Protein AF-A0A2S5LZW6-F1 (afdb_monomer_lite)

Sequence (183 aa):
MDKRQMNMLNVKQFLLMLTMTQKKMWIAIALVSITILLGSIMLIEGPSKEVKAQHQPTQTVVPESSLNTVYLNDDAYRKLGIETAMIKREQLVANKTYGSEIVAPPGSIVSVSAPISGKLMSVDKTPLKPGAQIQSGQLLYRIQPIISADARANLVNALADAESFVNVAKSQVNAAEIALNRA

Structure (mmCIF, N/CA/C/O backbone):
data_AF-A0A2S5LZW6-F1
#
_entry.id   AF-A0A2S5LZW6-F1
#
loop_
_atom_site.group_PDB
_atom_site.id
_atom_site.type_symbol
_atom_site.label_atom_id
_atom_site.label_alt_id
_atom_site.label_comp_id
_atom_site.label_asym_id
_atom_site.label_entity_id
_atom_site.label_seq_id
_atom_site.pdbx_PDB_ins_code
_atom_site.Cartn_x
_atom_site.Cartn_y
_atom_site.Cartn_z
_atom_site.occupancy
_atom_site.B_iso_or_equiv
_atom_site.auth_seq_id
_atom_site.auth_comp_id
_atom_site.auth_asym_id
_atom_site.auth_atom_id
_atom_site.pdbx_PDB_model_num
ATOM 1 N N . MET A 1 1 ? 133.849 8.690 -102.628 1.00 49.78 1 MET A N 1
ATOM 2 C CA . MET A 1 1 ? 132.809 8.953 -101.615 1.00 49.78 1 MET A CA 1
ATOM 3 C C . MET A 1 1 ? 132.080 10.215 -102.037 1.00 49.78 1 MET A C 1
ATOM 5 O O . MET A 1 1 ? 132.654 11.280 -101.892 1.00 49.78 1 MET A O 1
ATOM 9 N N . ASP A 1 2 ? 130.880 10.118 -102.616 1.00 41.09 2 ASP A N 1
ATOM 10 C CA . ASP A 1 2 ? 129.992 11.284 -102.636 1.00 41.09 2 ASP A CA 1
ATOM 11 C C . ASP A 1 2 ? 128.539 10.858 -102.419 1.00 41.09 2 ASP A C 1
ATOM 13 O O . ASP A 1 2 ? 127.939 10.073 -103.153 1.00 41.09 2 ASP A O 1
ATOM 17 N N . LYS A 1 3 ? 128.014 11.374 -101.318 1.00 53.59 3 LYS A N 1
ATOM 18 C CA . LYS A 1 3 ? 126.812 10.989 -100.580 1.00 53.59 3 LYS A CA 1
ATOM 19 C C . LYS A 1 3 ? 125.545 11.555 -101.244 1.00 53.59 3 LYS A C 1
ATOM 21 O O . LYS A 1 3 ? 124.539 11.764 -100.573 1.00 53.59 3 LYS A O 1
ATOM 26 N N . ARG A 1 4 ? 125.608 11.846 -102.553 1.00 55.59 4 ARG A N 1
ATOM 27 C CA . ARG A 1 4 ? 124.579 12.573 -103.319 1.00 55.59 4 ARG A CA 1
ATOM 28 C C . ARG A 1 4 ? 123.678 11.680 -104.171 1.00 55.59 4 ARG A C 1
ATOM 30 O O . ARG A 1 4 ? 122.531 12.046 -104.392 1.00 55.59 4 ARG A O 1
ATOM 37 N N . GLN A 1 5 ? 124.134 10.495 -104.586 1.00 54.28 5 GLN A N 1
ATOM 38 C CA . GLN A 1 5 ? 123.326 9.587 -105.422 1.00 54.28 5 GLN A CA 1
ATOM 39 C C . GLN A 1 5 ? 122.373 8.678 -104.619 1.00 54.28 5 GLN A C 1
ATOM 41 O O . GLN A 1 5 ? 121.405 8.164 -105.168 1.00 54.28 5 GLN A O 1
ATOM 46 N N . MET A 1 6 ? 122.568 8.534 -103.301 1.00 50.84 6 MET A N 1
ATOM 47 C CA . MET A 1 6 ? 121.712 7.678 -102.458 1.00 50.84 6 MET A CA 1
ATOM 48 C C . MET A 1 6 ? 120.474 8.398 -101.886 1.00 50.84 6 MET A C 1
ATOM 50 O O . MET A 1 6 ? 119.554 7.747 -101.401 1.00 50.84 6 MET A O 1
ATOM 54 N N . ASN A 1 7 ? 120.398 9.732 -102.003 1.00 54.16 7 ASN A N 1
ATOM 55 C CA . ASN A 1 7 ? 119.241 10.517 -101.548 1.00 54.16 7 ASN A CA 1
ATOM 56 C C . ASN A 1 7 ? 118.160 10.721 -102.623 1.00 54.16 7 ASN A C 1
ATOM 58 O O . ASN A 1 7 ? 117.035 11.074 -102.281 1.00 54.16 7 ASN A O 1
ATOM 62 N N . MET A 1 8 ? 118.439 10.472 -103.908 1.00 49.66 8 MET A N 1
ATOM 63 C CA . MET A 1 8 ? 117.446 10.690 -104.975 1.00 49.66 8 MET A CA 1
ATOM 64 C C . MET A 1 8 ? 116.500 9.497 -105.199 1.00 49.66 8 MET A C 1
ATOM 66 O O . MET A 1 8 ? 115.419 9.674 -105.761 1.00 49.66 8 MET A O 1
ATOM 70 N N . LEU A 1 9 ? 116.863 8.300 -104.718 1.00 54.56 9 LEU A N 1
ATOM 71 C CA . LEU A 1 9 ? 116.035 7.093 -104.843 1.00 54.56 9 LEU A CA 1
ATOM 72 C C . LEU A 1 9 ? 114.991 6.972 -103.713 1.00 54.56 9 LEU A C 1
ATOM 74 O O . LEU A 1 9 ? 113.873 6.525 -103.960 1.00 54.56 9 LEU A O 1
ATOM 78 N N . ASN A 1 10 ? 115.300 7.472 -102.509 1.00 57.09 10 ASN A N 1
ATOM 79 C CA . ASN A 1 10 ? 114.378 7.466 -101.362 1.00 57.09 10 ASN A CA 1
ATOM 80 C C . ASN A 1 10 ? 113.289 8.557 -101.437 1.00 57.09 10 ASN A C 1
ATOM 82 O O . ASN A 1 10 ? 112.181 8.363 -100.944 1.00 57.09 10 ASN A O 1
ATOM 86 N N . VAL A 1 11 ? 113.553 9.684 -102.109 1.00 60.38 11 VAL A N 1
ATOM 87 C CA . VAL A 1 11 ? 112.576 10.786 -102.234 1.00 60.38 11 VAL A CA 1
ATOM 88 C C . VAL A 1 11 ? 111.461 10.449 -103.232 1.00 60.38 11 VAL A C 1
ATOM 90 O O . VAL A 1 11 ? 110.301 10.771 -102.983 1.00 60.38 11 VAL A O 1
ATOM 93 N N . LYS A 1 12 ? 111.764 9.733 -104.325 1.00 56.56 12 LYS A N 1
ATOM 94 C CA . LYS A 1 12 ? 110.746 9.305 -105.304 1.00 56.56 12 LYS A CA 1
ATOM 95 C C . LYS A 1 12 ? 109.833 8.189 -104.782 1.00 56.56 12 LYS A C 1
ATOM 97 O O . LYS A 1 12 ? 108.651 8.195 -105.114 1.00 56.56 12 LYS A O 1
ATOM 102 N N . GLN A 1 13 ? 110.336 7.271 -103.951 1.00 58.94 13 GLN A N 1
ATOM 103 C CA . GLN A 1 13 ? 109.499 6.226 -103.344 1.00 58.94 13 GLN A CA 1
ATOM 104 C C . GLN A 1 13 ? 108.594 6.771 -102.225 1.00 58.94 13 GLN A C 1
ATOM 106 O O . GLN A 1 13 ? 107.436 6.363 -102.125 1.00 58.94 13 GLN A O 1
ATOM 111 N N . PHE A 1 14 ? 109.057 7.766 -101.460 1.00 55.72 14 PHE A N 1
ATOM 112 C CA . PHE A 1 14 ? 108.252 8.429 -100.427 1.00 55.72 14 PHE A CA 1
ATOM 113 C C . PHE A 1 14 ? 107.112 9.290 -101.012 1.00 55.72 14 PHE A C 1
ATOM 115 O O . PHE A 1 14 ? 105.999 9.298 -100.486 1.00 55.72 14 PHE A O 1
ATOM 122 N N . LEU A 1 15 ? 107.336 9.944 -102.160 1.00 55.50 15 LEU A N 1
ATOM 123 C CA . LEU A 1 15 ? 106.319 10.770 -102.834 1.00 55.50 15 LEU A CA 1
ATOM 124 C C . LEU A 1 15 ? 105.205 9.939 -103.505 1.00 55.50 15 LEU A C 1
ATOM 126 O O . LEU A 1 15 ? 104.087 10.424 -103.678 1.00 55.50 15 LEU A O 1
ATOM 130 N N . LEU A 1 16 ? 105.477 8.671 -103.834 1.00 56.38 16 LEU A N 1
ATOM 131 C CA . LEU A 1 16 ? 104.509 7.772 -104.473 1.00 56.38 16 LEU A CA 1
ATOM 132 C C . LEU A 1 16 ? 103.568 7.103 -103.448 1.00 56.38 16 LEU A C 1
ATOM 134 O O . LEU A 1 16 ? 102.380 6.941 -103.731 1.00 56.38 16 LEU A O 1
ATOM 138 N N . MET A 1 17 ? 104.033 6.823 -102.222 1.00 51.47 17 MET A N 1
ATOM 139 C CA . MET A 1 17 ? 103.170 6.321 -101.133 1.00 51.47 17 MET A CA 1
ATOM 140 C C . MET A 1 17 ? 102.176 7.368 -100.598 1.00 51.47 17 MET A C 1
ATOM 142 O O . MET A 1 17 ? 101.079 7.010 -100.156 1.00 51.47 17 MET A O 1
ATOM 146 N N . LEU A 1 18 ? 102.505 8.662 -100.666 1.00 56.16 18 LEU A N 1
ATOM 147 C CA . LEU A 1 18 ? 101.661 9.721 -100.097 1.00 56.16 18 LEU A CA 1
ATOM 148 C C . LEU A 1 18 ? 100.348 9.930 -100.883 1.00 56.16 18 LEU A C 1
ATOM 150 O O . LEU A 1 18 ? 99.308 10.221 -100.294 1.00 56.16 18 LEU A O 1
ATOM 154 N N . THR A 1 19 ? 100.351 9.701 -102.201 1.00 52.69 19 THR A N 1
ATOM 155 C CA . THR A 1 19 ? 99.169 9.914 -103.066 1.00 52.69 19 THR A CA 1
ATOM 156 C C . THR A 1 19 ? 98.157 8.761 -103.026 1.00 52.69 19 THR A C 1
ATOM 158 O O . THR A 1 19 ? 96.952 8.983 -103.165 1.00 52.69 19 THR A O 1
ATOM 161 N N . MET A 1 20 ? 98.619 7.530 -102.783 1.00 57.69 20 MET A N 1
ATOM 162 C CA . MET A 1 20 ? 97.766 6.341 -102.631 1.00 57.69 20 MET A CA 1
ATOM 163 C C . MET A 1 20 ? 97.014 6.341 -101.294 1.00 57.69 20 MET A C 1
ATOM 165 O O . MET A 1 20 ? 95.842 5.967 -101.234 1.00 57.69 20 MET A O 1
ATOM 169 N N . THR A 1 21 ? 97.672 6.795 -100.226 1.00 56.78 21 THR A N 1
ATOM 170 C CA . THR A 1 21 ? 97.110 6.806 -98.866 1.00 56.78 21 THR A CA 1
ATOM 171 C C . THR A 1 21 ? 96.058 7.910 -98.699 1.00 56.78 21 THR A C 1
ATOM 173 O O . THR A 1 21 ? 95.031 7.698 -98.060 1.00 56.78 21 THR A O 1
ATOM 176 N N . GLN A 1 22 ? 96.239 9.046 -99.383 1.00 59.59 22 GLN A N 1
ATOM 177 C CA . GLN A 1 22 ? 95.255 10.133 -99.435 1.00 59.59 22 GLN A CA 1
ATOM 178 C C . GLN A 1 22 ? 93.973 9.741 -100.194 1.00 59.59 22 GLN A C 1
ATOM 180 O O . GLN A 1 22 ? 92.875 9.996 -99.706 1.00 59.59 22 GLN A O 1
ATOM 185 N N . LYS A 1 23 ? 94.067 9.040 -101.335 1.00 60.00 23 LYS A N 1
ATOM 186 C CA . LYS A 1 23 ? 92.874 8.607 -102.097 1.00 60.00 23 LYS A CA 1
ATOM 187 C C . LYS A 1 23 ? 92.000 7.602 -101.337 1.00 60.00 23 LYS A C 1
ATOM 189 O O . LYS A 1 23 ? 90.778 7.691 -101.401 1.00 60.00 23 LYS A O 1
ATOM 194 N N . LYS A 1 24 ? 92.608 6.680 -100.583 1.00 61.34 24 LYS A N 1
ATOM 195 C CA . LYS A 1 24 ? 91.870 5.702 -99.760 1.00 61.34 24 LYS A CA 1
ATOM 196 C C . LYS A 1 24 ? 91.135 6.364 -98.587 1.00 61.34 24 LYS A C 1
ATOM 198 O O . LYS A 1 24 ? 90.030 5.948 -98.254 1.00 61.34 24 LYS A O 1
ATOM 203 N N . MET A 1 25 ? 91.711 7.424 -98.016 1.00 61.38 25 MET A N 1
ATOM 204 C CA . MET A 1 25 ? 91.117 8.171 -96.903 1.00 61.38 25 MET A CA 1
ATOM 205 C C . MET A 1 25 ? 89.890 8.997 -97.332 1.00 61.38 25 MET A C 1
ATOM 207 O O . MET A 1 25 ? 88.892 9.018 -96.618 1.00 61.38 25 MET A O 1
ATOM 211 N N . TRP A 1 26 ? 89.905 9.596 -98.529 1.00 63.00 26 TRP A N 1
ATOM 212 C CA . TRP A 1 26 ? 88.753 10.342 -99.066 1.00 63.00 26 TRP A CA 1
ATOM 213 C C . TRP A 1 26 ? 87.560 9.445 -99.443 1.00 63.00 26 TRP A C 1
ATOM 215 O O . TRP A 1 26 ? 86.412 9.832 -99.233 1.00 63.00 26 TRP A O 1
ATOM 225 N N . ILE A 1 27 ? 87.810 8.226 -99.935 1.00 70.94 27 ILE A N 1
ATOM 226 C CA . ILE A 1 27 ? 86.745 7.262 -100.277 1.00 70.94 27 ILE A CA 1
ATOM 227 C C . ILE A 1 27 ? 86.039 6.741 -99.014 1.00 70.94 27 ILE A C 1
ATOM 229 O O . ILE A 1 27 ? 84.817 6.597 -99.008 1.00 70.94 27 ILE A O 1
ATOM 233 N N . ALA A 1 28 ? 86.778 6.510 -97.924 1.00 69.25 28 ALA A N 1
ATOM 234 C CA . ALA A 1 28 ? 86.198 6.059 -96.658 1.00 69.25 28 ALA A CA 1
ATOM 235 C C . ALA A 1 28 ? 85.289 7.124 -96.014 1.00 69.25 28 ALA A C 1
ATOM 237 O O . ALA A 1 28 ? 84.218 6.793 -95.511 1.00 69.25 28 ALA A O 1
ATOM 238 N N . ILE A 1 29 ? 85.668 8.406 -96.086 1.00 72.75 29 ILE A N 1
ATOM 239 C CA . ILE A 1 29 ? 84.868 9.516 -95.541 1.00 72.75 29 ILE A CA 1
ATOM 240 C C . ILE A 1 29 ? 83.558 9.700 -96.328 1.00 72.75 29 ILE A C 1
ATOM 242 O O . ILE A 1 29 ? 82.510 9.925 -95.723 1.00 72.75 29 ILE A O 1
ATOM 246 N N . ALA A 1 30 ? 83.588 9.540 -97.656 1.00 76.06 30 ALA A N 1
ATOM 247 C CA . ALA A 1 30 ? 82.390 9.624 -98.496 1.00 76.06 30 ALA A CA 1
ATOM 248 C C . ALA A 1 30 ? 81.406 8.457 -98.268 1.00 76.06 30 ALA A C 1
ATOM 250 O O . ALA A 1 30 ? 80.193 8.649 -98.308 1.00 76.06 30 ALA A O 1
ATOM 251 N N . LEU A 1 31 ? 81.909 7.248 -97.992 1.00 75.50 31 LEU A N 1
ATOM 252 C CA . LEU A 1 31 ? 81.060 6.095 -97.668 1.00 75.50 31 LEU A CA 1
ATOM 253 C C . LEU A 1 31 ? 80.374 6.253 -96.305 1.00 75.50 31 LEU A C 1
ATOM 255 O O . LEU A 1 31 ? 79.184 5.970 -96.186 1.00 75.50 31 LEU A O 1
ATOM 259 N N . VAL A 1 32 ? 81.087 6.770 -95.300 1.00 79.12 32 VAL A N 1
ATOM 260 C CA . VAL A 1 32 ? 80.513 7.010 -93.966 1.00 79.12 32 VAL A CA 1
ATOM 261 C C . VAL A 1 32 ? 79.434 8.099 -94.015 1.00 79.12 32 VAL A C 1
ATOM 263 O O . VAL A 1 32 ? 78.357 7.905 -93.448 1.00 79.12 32 VAL A O 1
ATOM 266 N N . SER A 1 33 ? 79.644 9.196 -94.753 1.00 71.25 33 SER A N 1
ATOM 267 C CA . SER A 1 33 ? 78.621 10.246 -94.886 1.00 71.25 33 SER A CA 1
ATOM 268 C C . SER A 1 33 ? 77.367 9.771 -95.631 1.00 71.25 33 SER A C 1
ATOM 270 O O . SER A 1 33 ? 76.259 10.110 -95.219 1.00 71.25 33 SER A O 1
ATOM 272 N N . ILE A 1 34 ? 77.509 8.918 -96.653 1.00 78.06 34 ILE A N 1
ATOM 273 C CA . ILE A 1 34 ? 76.369 8.316 -97.367 1.00 78.06 34 ILE A CA 1
ATOM 274 C C . ILE A 1 34 ? 75.572 7.369 -96.460 1.00 78.06 34 ILE A C 1
ATOM 276 O O . ILE A 1 34 ? 74.343 7.397 -96.489 1.00 78.06 34 ILE A O 1
ATOM 280 N N . THR A 1 35 ? 76.233 6.577 -95.607 1.00 71.12 35 THR A N 1
ATOM 281 C CA . THR A 1 35 ? 75.521 5.688 -94.666 1.00 71.12 35 THR A CA 1
ATOM 282 C C . THR A 1 35 ? 74.759 6.449 -93.576 1.00 71.12 35 THR A C 1
ATOM 284 O O . THR A 1 35 ? 73.666 6.036 -93.191 1.00 71.12 35 THR A O 1
ATOM 287 N N . ILE A 1 36 ? 75.275 7.599 -93.133 1.00 76.00 36 ILE A N 1
ATOM 288 C CA . ILE A 1 36 ? 74.605 8.470 -92.152 1.00 76.00 36 ILE A CA 1
ATOM 289 C C . ILE A 1 36 ? 73.413 9.208 -92.792 1.00 76.00 36 ILE A C 1
ATOM 291 O O . ILE A 1 36 ? 72.374 9.391 -92.151 1.00 76.00 36 ILE A O 1
ATOM 295 N N . LEU A 1 37 ? 73.518 9.573 -94.075 1.00 71.06 37 LEU A N 1
ATOM 296 C CA . LEU A 1 37 ? 72.421 10.198 -94.819 1.00 71.06 37 LEU A CA 1
ATOM 297 C C . LEU A 1 37 ? 71.291 9.200 -95.145 1.00 71.06 37 LEU A C 1
ATOM 299 O O . LEU A 1 37 ? 70.118 9.549 -95.055 1.00 71.06 37 LEU A O 1
ATOM 303 N N . LEU A 1 38 ? 71.611 7.939 -95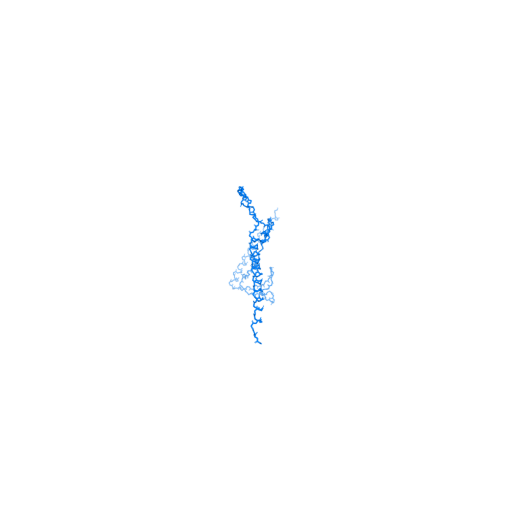.461 1.00 69.56 38 LEU A N 1
ATOM 304 C CA . LEU A 1 38 ? 70.591 6.905 -95.696 1.00 69.56 38 LEU A CA 1
ATOM 305 C C . LEU A 1 38 ? 69.860 6.492 -94.407 1.00 69.56 38 LEU A C 1
ATOM 307 O O . LEU A 1 38 ? 68.657 6.237 -94.438 1.00 69.56 38 LEU A O 1
ATOM 311 N N . GLY A 1 39 ? 70.559 6.469 -93.267 1.00 66.69 39 GLY A N 1
ATOM 312 C CA . GLY A 1 39 ? 69.961 6.140 -91.969 1.00 66.69 39 GLY A CA 1
ATOM 313 C C . GLY A 1 39 ? 68.966 7.186 -91.448 1.00 66.69 39 GLY A C 1
ATOM 314 O O . GLY A 1 39 ? 68.065 6.841 -90.690 1.00 66.69 39 GLY A O 1
ATOM 315 N N . SER A 1 40 ? 69.082 8.447 -91.879 1.00 58.91 40 SER A N 1
ATOM 316 C CA . SER A 1 40 ? 68.178 9.534 -91.467 1.00 58.91 40 SER A CA 1
ATOM 317 C C . SER A 1 40 ? 66.896 9.625 -92.307 1.00 58.91 40 SER A C 1
ATOM 319 O O . SER A 1 40 ? 65.898 10.154 -91.824 1.00 58.91 40 SER A O 1
ATOM 321 N N . ILE A 1 41 ? 66.872 9.045 -93.513 1.00 60.28 41 ILE A N 1
ATOM 322 C CA . ILE A 1 41 ? 65.664 8.983 -94.360 1.00 60.28 41 ILE A CA 1
ATOM 323 C C . ILE A 1 41 ? 64.726 7.838 -93.923 1.00 60.28 41 ILE A C 1
ATOM 325 O O . ILE A 1 41 ? 63.510 7.982 -93.989 1.00 60.28 41 ILE A O 1
ATOM 329 N N . MET A 1 42 ? 65.259 6.741 -93.372 1.00 55.50 42 MET A N 1
ATOM 330 C CA . MET A 1 42 ? 64.473 5.576 -92.918 1.00 55.50 42 MET A CA 1
ATOM 331 C C . MET A 1 42 ? 63.793 5.731 -91.541 1.00 55.50 42 MET A C 1
ATOM 333 O O . MET A 1 42 ? 63.111 4.812 -91.094 1.00 55.50 42 MET A O 1
ATOM 337 N N . LEU A 1 43 ? 63.938 6.878 -90.865 1.00 53.66 43 LEU A N 1
ATOM 338 C CA . LEU A 1 43 ? 63.344 7.132 -89.541 1.00 53.66 43 LEU A CA 1
ATOM 339 C C . LEU A 1 43 ? 62.168 8.135 -89.568 1.00 53.66 43 LEU A C 1
ATOM 341 O O . LEU A 1 43 ? 61.699 8.551 -88.511 1.00 53.66 43 LEU A O 1
ATOM 345 N N . ILE A 1 44 ? 61.686 8.525 -90.759 1.00 52.66 44 ILE A N 1
ATOM 346 C CA . ILE A 1 44 ? 60.622 9.539 -90.944 1.00 52.66 44 ILE A CA 1
ATOM 347 C C . ILE A 1 44 ? 59.345 8.967 -91.612 1.00 52.66 44 ILE A C 1
ATOM 349 O O . ILE A 1 44 ? 58.317 9.637 -91.651 1.00 52.66 44 ILE A O 1
ATOM 353 N N . GLU A 1 45 ? 59.326 7.699 -92.033 1.0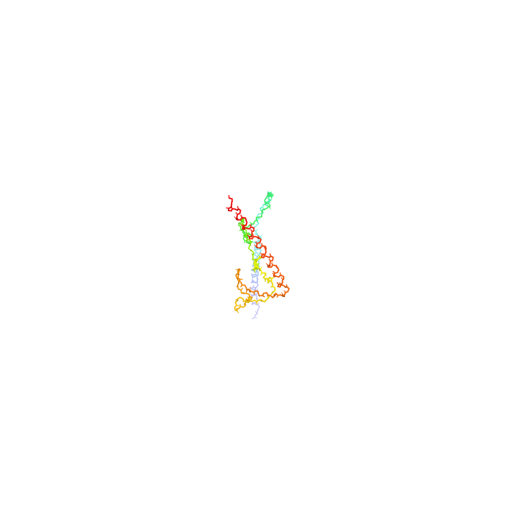0 48.09 45 GLU A N 1
ATOM 354 C CA . GLU A 1 45 ? 58.120 7.035 -92.564 1.00 48.09 45 GLU A CA 1
ATOM 355 C C . GLU A 1 45 ? 57.411 6.194 -91.489 1.00 48.09 45 GLU A C 1
ATOM 357 O O . GLU A 1 45 ? 57.472 4.967 -91.454 1.00 48.09 45 GLU A O 1
ATOM 362 N N . GLY A 1 46 ? 56.714 6.878 -90.578 1.00 52.12 46 GLY A N 1
ATOM 363 C CA . GLY A 1 46 ? 55.659 6.258 -89.772 1.00 52.12 46 GLY A CA 1
ATOM 364 C C . GLY A 1 46 ? 54.383 6.070 -90.612 1.00 52.12 46 GLY A C 1
ATOM 365 O O . GLY A 1 46 ? 54.054 6.950 -91.410 1.00 52.12 46 GLY A O 1
ATOM 366 N N . PRO A 1 47 ? 53.631 4.963 -90.463 1.00 51.47 47 PRO A N 1
ATOM 367 C CA . PRO A 1 47 ? 52.462 4.691 -91.293 1.00 51.47 47 PRO A CA 1
ATOM 368 C C . PRO A 1 47 ? 51.342 5.695 -90.992 1.00 51.47 47 PRO A C 1
ATOM 370 O O . PRO A 1 47 ? 50.792 5.731 -89.888 1.00 51.47 47 PRO A O 1
ATOM 373 N N . SER A 1 48 ? 51.000 6.501 -91.997 1.00 45.38 48 SER A N 1
ATOM 374 C CA . SER A 1 48 ? 49.855 7.411 -91.983 1.00 45.38 48 SER A CA 1
ATOM 375 C C . SER A 1 48 ? 48.562 6.599 -91.866 1.00 45.38 48 SER A C 1
ATOM 377 O O . SER A 1 48 ? 48.158 5.906 -92.799 1.00 45.38 48 SER A O 1
ATOM 379 N N . LYS A 1 49 ? 47.934 6.627 -90.686 1.00 50.88 49 LYS A N 1
ATOM 380 C CA . LYS A 1 49 ? 46.608 6.041 -90.472 1.00 50.88 49 LYS A CA 1
ATOM 381 C C . LYS A 1 49 ? 45.558 6.952 -91.099 1.00 50.88 49 LYS A C 1
ATOM 383 O O . LYS A 1 49 ? 45.442 8.118 -90.731 1.00 50.88 49 LYS A O 1
ATOM 388 N N . GLU A 1 50 ? 44.775 6.383 -92.007 1.00 47.84 50 GLU A N 1
ATOM 389 C CA . GLU A 1 50 ? 43.579 6.986 -92.586 1.00 47.84 50 GLU A CA 1
ATOM 390 C C . GLU A 1 50 ? 42.632 7.503 -91.490 1.00 47.84 50 GLU A C 1
ATOM 392 O O . GLU A 1 50 ? 42.186 6.759 -90.609 1.00 47.84 50 GLU A O 1
ATOM 397 N N . VAL A 1 51 ? 42.301 8.792 -91.553 1.00 49.41 51 VAL A N 1
ATOM 398 C CA . VAL A 1 51 ? 41.247 9.400 -90.739 1.00 49.41 51 VAL A CA 1
ATOM 399 C C . VAL A 1 51 ? 39.906 8.928 -91.300 1.00 49.41 51 VAL A C 1
ATOM 401 O O . VAL A 1 51 ? 39.403 9.470 -92.282 1.00 49.41 51 VAL A O 1
ATOM 404 N N . LYS A 1 52 ? 39.318 7.897 -90.682 1.00 50.88 52 LYS A N 1
ATOM 405 C CA . LYS A 1 52 ? 37.902 7.564 -90.885 1.00 50.88 52 LYS A CA 1
ATOM 406 C C . LYS A 1 52 ? 37.056 8.790 -90.541 1.00 50.88 52 LYS A C 1
ATOM 408 O O . LYS A 1 52 ? 37.216 9.368 -89.467 1.00 50.88 52 LYS A O 1
ATOM 413 N N . ALA A 1 53 ? 36.147 9.148 -91.447 1.00 52.69 53 ALA A N 1
ATOM 414 C CA . ALA A 1 53 ? 35.142 10.182 -91.247 1.00 52.69 53 ALA A CA 1
ATOM 415 C C . ALA A 1 53 ? 34.477 10.042 -89.865 1.00 52.69 53 ALA A C 1
ATOM 417 O O . ALA A 1 53 ? 34.029 8.958 -89.479 1.00 52.69 53 ALA A O 1
ATOM 418 N N . GLN A 1 54 ? 34.443 11.145 -89.116 1.00 46.47 54 GLN A N 1
ATOM 419 C CA . GLN A 1 54 ? 33.721 11.242 -87.854 1.00 46.47 54 GLN A CA 1
ATOM 420 C C . GLN A 1 54 ? 32.242 10.927 -88.103 1.00 46.47 54 GLN A C 1
ATOM 422 O O . GLN A 1 54 ? 31.547 11.677 -88.785 1.00 46.47 54 GLN A O 1
ATOM 427 N N . HIS A 1 55 ? 31.751 9.834 -87.520 1.00 52.56 55 HIS A N 1
ATOM 428 C CA . HIS A 1 55 ? 30.322 9.675 -87.295 1.00 52.56 55 HIS A CA 1
ATOM 429 C C . HIS A 1 55 ? 29.905 10.781 -86.326 1.00 52.56 55 HIS A C 1
ATOM 431 O O . HIS A 1 55 ? 30.319 10.790 -85.166 1.00 52.56 55 HIS A O 1
ATOM 437 N N . GLN A 1 56 ? 29.127 11.740 -86.816 1.00 50.91 56 GLN A N 1
ATOM 438 C CA . GLN A 1 56 ? 28.389 12.662 -85.964 1.00 50.91 56 GLN A CA 1
ATOM 439 C C . GLN A 1 56 ? 27.561 11.804 -84.995 1.00 50.91 56 GLN A C 1
ATOM 441 O O . GLN A 1 56 ? 26.823 10.938 -85.475 1.00 50.91 56 GLN A O 1
ATOM 446 N N . PRO A 1 57 ? 27.686 11.958 -83.662 1.00 53.78 57 PRO A N 1
ATOM 447 C CA . PRO A 1 57 ? 26.811 11.232 -82.763 1.00 53.78 57 PRO A CA 1
ATOM 448 C C . PRO A 1 57 ? 25.393 11.718 -83.049 1.00 53.78 57 PRO A C 1
ATOM 450 O O . PRO A 1 57 ? 25.064 12.882 -82.821 1.00 53.78 57 PRO A O 1
ATOM 453 N N . THR A 1 58 ? 24.567 10.835 -83.606 1.00 55.72 58 THR A N 1
ATOM 454 C CA . THR A 1 58 ? 23.123 11.027 -83.650 1.00 55.72 58 THR A CA 1
ATOM 455 C C . THR A 1 58 ? 22.697 11.362 -82.226 1.00 55.72 58 THR A C 1
ATOM 457 O O . THR A 1 58 ? 22.938 10.569 -81.317 1.00 55.72 58 THR A O 1
ATOM 460 N N . GLN A 1 59 ? 22.145 12.558 -82.003 1.00 60.91 59 GLN A N 1
ATOM 461 C CA . GLN A 1 59 ? 21.554 12.895 -80.714 1.00 60.91 59 GLN A CA 1
ATOM 462 C C . GLN A 1 59 ? 20.350 11.976 -80.530 1.00 60.91 59 GLN A C 1
ATOM 464 O O . GLN A 1 59 ? 19.264 12.235 -81.045 1.00 60.91 59 GLN A O 1
ATOM 469 N N . THR A 1 60 ? 20.569 10.849 -79.859 1.00 66.06 60 THR A N 1
ATOM 470 C CA . THR A 1 60 ? 19.502 9.957 -79.432 1.00 66.06 60 THR A CA 1
ATOM 471 C C . THR A 1 60 ? 18.614 10.774 -78.507 1.00 66.06 60 THR A C 1
ATOM 473 O O . THR A 1 60 ? 19.044 11.147 -77.418 1.00 66.06 60 THR A O 1
ATOM 476 N N . VAL A 1 61 ? 17.407 11.121 -78.956 1.00 67.62 61 VAL A N 1
ATOM 477 C CA . VAL A 1 61 ? 16.409 11.780 -78.108 1.00 67.62 61 VAL A CA 1
ATOM 478 C C . VAL A 1 61 ? 16.070 10.795 -76.995 1.00 67.62 61 VAL A C 1
ATOM 480 O O . VAL A 1 61 ? 15.386 9.798 -77.219 1.00 67.62 61 VAL A O 1
ATOM 483 N N . VAL A 1 62 ? 16.639 11.034 -75.815 1.00 71.06 62 VAL A N 1
ATOM 484 C CA . VAL A 1 62 ? 16.431 10.209 -74.628 1.00 71.06 62 VAL A CA 1
ATOM 485 C C . VAL A 1 62 ? 15.063 10.583 -74.052 1.00 71.06 62 VAL A C 1
ATOM 487 O O . VAL A 1 62 ? 14.856 11.752 -73.727 1.00 71.06 62 VAL A O 1
ATOM 490 N N . PRO A 1 63 ? 14.108 9.642 -73.944 1.00 79.75 63 PRO A N 1
ATOM 491 C CA . PRO A 1 63 ? 12.794 9.927 -73.380 1.00 79.75 63 PRO A CA 1
ATOM 492 C C . PRO A 1 63 ? 12.922 10.474 -71.956 1.00 79.75 63 PRO A C 1
ATOM 494 O O . PRO A 1 63 ? 13.640 9.888 -71.141 1.00 79.75 63 PRO A O 1
ATOM 497 N N . GLU A 1 64 ? 12.199 11.548 -71.630 1.00 74.25 64 GLU A N 1
ATOM 498 C CA . GLU A 1 64 ? 12.265 12.204 -70.310 1.00 74.25 64 GLU A CA 1
ATOM 499 C C . GLU A 1 64 ? 12.021 11.228 -69.143 1.00 74.25 64 GLU A C 1
ATOM 501 O O . GLU A 1 64 ? 12.632 11.349 -68.083 1.00 74.25 64 GLU A O 1
ATOM 506 N N . SER A 1 65 ? 11.211 10.186 -69.359 1.00 79.44 65 SER A N 1
ATOM 507 C CA . SER A 1 65 ? 10.927 9.134 -68.375 1.00 79.44 65 SER A CA 1
ATOM 508 C C . SER A 1 65 ? 12.158 8.343 -67.916 1.00 79.44 65 SER A C 1
ATOM 510 O O . SER A 1 65 ? 12.117 7.707 -66.866 1.00 79.44 65 SER A O 1
ATOM 512 N N . SER A 1 66 ? 13.249 8.360 -68.683 1.00 74.00 66 SER A N 1
ATOM 513 C CA . SER A 1 66 ? 14.483 7.628 -68.364 1.00 74.00 66 SER A CA 1
ATOM 514 C C . SER A 1 66 ? 15.498 8.434 -67.544 1.00 74.00 66 SER A C 1
ATOM 516 O O . SER A 1 66 ? 16.500 7.877 -67.102 1.00 74.00 66 SER A O 1
ATOM 518 N N . LEU A 1 67 ? 15.223 9.715 -67.268 1.00 79.62 67 LEU A N 1
ATOM 519 C CA . LEU A 1 67 ? 16.118 10.590 -66.499 1.00 79.62 67 LEU A CA 1
ATOM 520 C C . LEU A 1 67 ? 16.063 10.357 -64.978 1.00 79.62 67 LEU A C 1
ATOM 522 O O . LEU A 1 67 ? 16.921 10.854 -64.255 1.00 79.62 67 LEU A O 1
ATOM 526 N N . ASN A 1 68 ? 15.094 9.578 -64.482 1.00 85.12 68 ASN A N 1
ATOM 527 C CA . ASN A 1 68 ? 14.996 9.192 -63.066 1.00 85.12 68 ASN A CA 1
ATOM 528 C C . ASN A 1 68 ? 15.762 7.890 -62.742 1.00 85.12 68 ASN A C 1
ATOM 530 O O . ASN A 1 68 ? 15.567 7.278 -61.694 1.00 85.12 68 ASN A O 1
ATOM 534 N N . THR A 1 69 ? 16.590 7.395 -63.662 1.00 83.50 69 THR A N 1
ATOM 535 C CA . THR A 1 69 ? 17.371 6.168 -63.470 1.00 83.50 69 THR A CA 1
ATOM 536 C C . THR A 1 69 ? 18.839 6.452 -63.736 1.00 83.50 69 THR A C 1
ATOM 538 O O . THR A 1 69 ? 19.219 6.873 -64.824 1.00 83.50 69 THR A O 1
ATOM 541 N N . VAL A 1 70 ? 19.672 6.215 -62.725 1.00 85.62 70 VAL A N 1
ATOM 542 C CA . VAL A 1 70 ? 21.126 6.343 -62.834 1.00 85.62 70 VAL A CA 1
ATOM 543 C C . VAL A 1 70 ? 21.708 4.973 -63.153 1.00 85.62 70 VAL A C 1
ATOM 545 O O . VAL A 1 70 ? 21.458 4.006 -62.437 1.00 85.62 70 VAL A O 1
ATOM 548 N N . TYR A 1 71 ? 22.503 4.898 -64.216 1.00 85.88 71 TYR A N 1
ATOM 549 C CA . TYR A 1 71 ? 23.181 3.673 -64.626 1.00 85.88 71 TYR A CA 1
ATOM 550 C C . TYR A 1 71 ? 24.612 3.667 -64.096 1.00 85.88 71 TYR A C 1
ATOM 552 O O . TYR A 1 71 ? 25.397 4.573 -64.377 1.00 85.88 71 TYR A O 1
ATOM 560 N N . LEU A 1 72 ? 24.953 2.629 -63.338 1.00 88.94 72 LEU A N 1
ATOM 561 C CA . LEU A 1 72 ? 26.311 2.358 -62.878 1.00 88.94 72 LEU A CA 1
ATOM 562 C C . LEU A 1 72 ? 26.863 1.171 -63.663 1.00 88.94 72 LEU A C 1
ATOM 564 O O . LEU A 1 72 ? 26.135 0.224 -63.950 1.00 88.94 72 LEU A O 1
ATOM 568 N N . ASN A 1 73 ? 28.149 1.225 -64.009 1.00 91.44 73 ASN A N 1
ATOM 569 C CA . ASN A 1 73 ? 28.836 0.065 -64.569 1.00 91.44 73 ASN A CA 1
ATOM 570 C C . ASN A 1 73 ? 29.238 -0.910 -63.447 1.00 91.44 73 ASN A C 1
ATOM 572 O O . ASN A 1 73 ? 29.394 -0.509 -62.291 1.00 91.44 73 ASN A O 1
ATOM 576 N N . ASP A 1 74 ? 29.428 -2.184 -63.789 1.00 88.81 74 ASP A N 1
ATOM 577 C CA . ASP A 1 74 ? 29.687 -3.244 -62.801 1.00 88.81 74 ASP A CA 1
ATOM 578 C C . ASP A 1 74 ? 30.967 -2.999 -61.984 1.00 88.81 74 ASP A C 1
ATOM 580 O O . ASP A 1 74 ? 31.036 -3.322 -60.797 1.00 88.81 74 ASP A O 1
ATOM 584 N N . ASP A 1 75 ? 31.983 -2.379 -62.594 1.00 91.00 75 ASP A N 1
ATOM 585 C CA . ASP A 1 75 ? 33.229 -2.042 -61.904 1.00 91.00 75 ASP A CA 1
ATOM 586 C C . ASP A 1 75 ? 33.029 -0.922 -60.870 1.00 91.00 75 ASP A C 1
ATOM 588 O O . ASP A 1 75 ? 33.568 -1.006 -59.767 1.00 91.00 75 ASP A O 1
ATOM 592 N N . ALA A 1 76 ? 32.208 0.088 -61.175 1.00 90.19 76 ALA A N 1
ATOM 593 C CA . ALA A 1 76 ? 31.817 1.137 -60.238 1.00 90.19 76 ALA A CA 1
ATOM 594 C C . ALA A 1 76 ? 30.917 0.581 -59.136 1.00 90.19 76 ALA A C 1
ATOM 596 O O . ALA A 1 76 ? 31.166 0.870 -57.970 1.00 90.19 76 ALA A O 1
ATOM 597 N N . TYR A 1 77 ? 29.936 -0.261 -59.474 1.00 91.00 77 TYR A N 1
ATOM 598 C CA . TYR A 1 77 ? 29.063 -0.903 -58.488 1.00 91.00 77 TYR A CA 1
ATOM 599 C C . TYR A 1 77 ? 29.882 -1.694 -57.455 1.00 91.00 77 TYR A C 1
ATOM 601 O O . TYR A 1 77 ? 29.689 -1.544 -56.246 1.00 91.00 77 TYR A O 1
ATOM 609 N N . ARG A 1 78 ? 30.871 -2.467 -57.926 1.00 89.12 78 ARG A N 1
ATOM 610 C CA . ARG A 1 78 ? 31.777 -3.252 -57.075 1.00 89.12 78 ARG A CA 1
ATOM 611 C C . ARG A 1 78 ? 32.744 -2.386 -56.266 1.00 89.12 78 ARG A C 1
ATOM 613 O O . ARG A 1 78 ? 32.937 -2.651 -55.085 1.00 89.12 78 ARG A O 1
ATOM 620 N N . LYS A 1 79 ? 33.357 -1.364 -56.873 1.00 93.38 79 LYS A N 1
ATOM 621 C CA 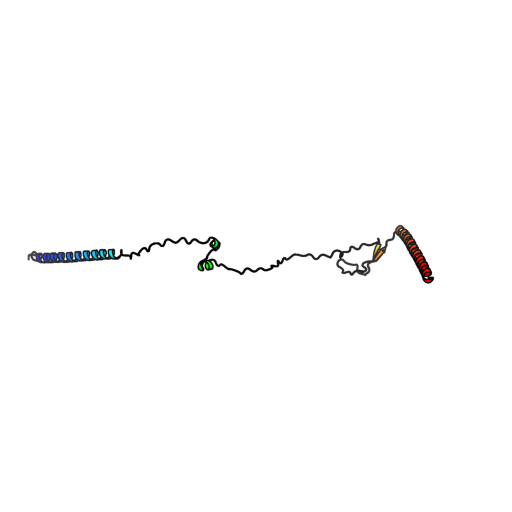. LYS A 1 79 ? 34.284 -0.447 -56.178 1.00 93.38 79 LYS A CA 1
ATOM 622 C C . LYS A 1 79 ? 33.588 0.391 -55.108 1.00 93.38 79 LYS A C 1
ATOM 624 O O . LYS A 1 79 ? 34.208 0.708 -54.100 1.00 93.38 79 LYS A O 1
ATOM 629 N N . LEU A 1 80 ? 32.322 0.740 -55.335 1.00 93.75 80 LEU A N 1
ATOM 630 C CA . LEU A 1 80 ? 31.492 1.479 -54.385 1.00 93.75 80 LEU A CA 1
ATOM 631 C C . LEU A 1 80 ? 30.931 0.590 -53.266 1.00 93.75 80 LEU A C 1
ATOM 633 O O . LEU A 1 80 ? 30.440 1.129 -52.280 1.00 93.75 80 LEU A O 1
ATOM 637 N N . GLY A 1 81 ? 31.006 -0.741 -53.401 1.00 93.12 81 GLY A N 1
ATOM 638 C CA . GLY A 1 81 ? 30.561 -1.679 -52.368 1.00 93.12 81 GLY A CA 1
ATOM 639 C C . GLY A 1 81 ? 29.066 -1.575 -52.065 1.00 93.12 81 GLY A C 1
ATOM 640 O O . GLY A 1 81 ? 28.677 -1.594 -50.902 1.00 93.12 81 GLY A O 1
ATOM 641 N N . ILE A 1 82 ? 28.228 -1.403 -53.092 1.00 91.44 82 ILE A N 1
ATOM 642 C CA . ILE A 1 82 ? 26.787 -1.199 -52.901 1.00 91.44 82 ILE A CA 1
ATOM 643 C C . ILE A 1 82 ? 26.128 -2.506 -52.441 1.00 91.44 82 ILE A C 1
ATOM 645 O O . ILE A 1 82 ? 26.034 -3.475 -53.197 1.00 91.44 82 ILE A O 1
ATOM 649 N N . GLU A 1 83 ? 25.619 -2.500 -51.210 1.00 92.81 83 GLU A N 1
ATOM 650 C CA . GLU A 1 83 ? 24.810 -3.577 -50.643 1.00 92.81 83 GLU A CA 1
ATOM 651 C C . GLU A 1 83 ? 23.321 -3.234 -50.728 1.00 92.81 83 GLU A C 1
ATOM 653 O O . GLU A 1 83 ? 22.886 -2.135 -50.383 1.00 92.81 83 GLU A O 1
ATOM 658 N N . THR A 1 84 ? 22.518 -4.195 -51.180 1.00 92.31 84 THR A N 1
ATOM 659 C CA . THR A 1 84 ? 21.061 -4.058 -51.263 1.00 92.31 84 THR A CA 1
ATOM 660 C C . THR A 1 84 ? 20.393 -5.082 -50.366 1.00 92.31 84 THR A C 1
ATOM 662 O O . THR A 1 84 ? 20.779 -6.250 -50.363 1.00 92.31 84 THR A O 1
ATOM 665 N N . ALA A 1 85 ? 19.336 -4.671 -49.675 1.00 93.44 85 ALA A N 1
ATOM 666 C CA . ALA A 1 85 ? 18.474 -5.566 -48.916 1.00 93.44 85 ALA A CA 1
ATOM 667 C C . ALA A 1 85 ? 17.045 -5.514 -49.466 1.00 93.44 85 ALA A C 1
ATOM 669 O O . ALA A 1 85 ? 16.596 -4.485 -49.974 1.00 93.44 85 ALA A O 1
ATOM 670 N N . MET A 1 86 ? 16.314 -6.624 -49.348 1.00 94.31 86 MET A N 1
ATOM 671 C CA . MET A 1 86 ? 14.891 -6.629 -49.676 1.00 94.31 86 MET A CA 1
ATOM 672 C C . MET A 1 86 ? 14.109 -5.817 -48.645 1.00 94.31 86 MET A C 1
ATOM 674 O O . MET A 1 86 ? 14.248 -6.018 -47.438 1.00 94.31 86 MET A O 1
ATOM 678 N N . ILE A 1 87 ? 13.246 -4.925 -49.127 1.00 93.44 87 ILE A N 1
ATOM 679 C CA . ILE A 1 87 ? 12.343 -4.163 -48.269 1.00 93.44 87 ILE A CA 1
ATOM 680 C C . ILE A 1 87 ? 11.248 -5.106 -47.775 1.00 93.44 87 ILE A C 1
ATOM 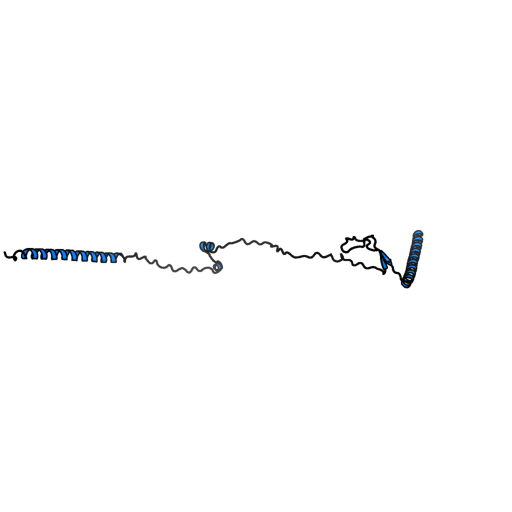682 O O . ILE A 1 87 ? 10.499 -5.679 -48.568 1.00 93.44 87 ILE A O 1
ATOM 686 N N . LYS A 1 88 ? 11.126 -5.234 -46.454 1.00 94.38 88 LYS A N 1
ATOM 687 C CA . LYS A 1 88 ? 10.048 -5.978 -45.804 1.00 94.38 88 LYS A CA 1
ATOM 688 C C . LYS A 1 88 ? 9.336 -5.075 -44.807 1.00 94.38 88 LYS A C 1
ATOM 690 O O . LYS A 1 88 ? 9.967 -4.331 -44.062 1.00 94.38 88 LYS A O 1
ATOM 695 N N . ARG A 1 89 ? 8.005 -5.141 -44.790 1.00 93.75 89 ARG A N 1
ATOM 696 C CA . ARG A 1 89 ? 7.199 -4.506 -43.746 1.00 93.75 89 ARG A CA 1
ATOM 697 C C . ARG A 1 89 ? 7.163 -5.436 -42.540 1.00 93.75 89 ARG A C 1
ATOM 699 O O . ARG A 1 89 ? 6.643 -6.543 -42.641 1.00 93.75 89 ARG A O 1
ATOM 706 N N . GLU A 1 90 ? 7.684 -4.970 -41.415 1.00 92.44 90 GLU A N 1
ATOM 707 C CA . GLU A 1 90 ? 7.650 -5.690 -40.143 1.00 92.44 90 GLU A CA 1
ATOM 708 C C . GLU A 1 90 ? 7.146 -4.776 -39.029 1.00 92.44 90 GLU A C 1
ATOM 710 O O . GLU A 1 90 ? 7.311 -3.556 -39.074 1.00 92.44 90 GLU A O 1
ATOM 715 N N . GLN A 1 91 ? 6.505 -5.375 -38.029 1.00 89.88 91 GLN A N 1
ATOM 716 C CA . GLN A 1 91 ? 6.102 -4.675 -36.821 1.00 89.88 91 GLN A CA 1
ATOM 717 C C . GLN A 1 91 ? 7.248 -4.754 -35.815 1.00 89.88 91 GLN A C 1
ATOM 719 O O . GLN A 1 91 ? 7.582 -5.833 -35.331 1.00 89.88 91 GLN A O 1
ATOM 724 N N . LEU A 1 92 ? 7.851 -3.609 -35.506 1.00 91.12 92 LEU A N 1
ATOM 725 C CA . LEU A 1 92 ? 8.923 -3.529 -34.520 1.00 91.12 92 LEU A CA 1
ATOM 726 C C . LEU A 1 92 ? 8.339 -3.305 -33.125 1.00 91.12 92 LEU A C 1
ATOM 728 O O . LEU A 1 92 ? 7.498 -2.428 -32.925 1.00 91.12 92 LEU A O 1
ATOM 732 N N . VAL A 1 93 ? 8.816 -4.083 -32.155 1.00 89.19 93 VAL A N 1
ATOM 733 C CA . VAL A 1 93 ? 8.522 -3.873 -30.735 1.00 89.19 93 VAL A CA 1
ATOM 734 C C . VAL A 1 93 ? 9.697 -3.130 -30.113 1.00 89.19 93 VAL A C 1
ATOM 736 O O . VAL A 1 93 ? 10.827 -3.616 -30.120 1.00 89.19 93 VAL A O 1
ATOM 739 N N . ALA A 1 94 ? 9.435 -1.939 -29.580 1.00 91.00 94 ALA A N 1
ATOM 740 C CA . ALA A 1 94 ? 10.427 -1.179 -28.835 1.00 91.00 94 ALA A CA 1
ATOM 741 C C . ALA A 1 94 ? 10.401 -1.607 -27.364 1.00 91.00 94 ALA A C 1
ATOM 743 O O . ALA A 1 94 ? 9.403 -1.410 -26.673 1.00 91.00 94 ALA A O 1
ATOM 744 N N . ASN A 1 95 ? 11.514 -2.152 -26.877 1.00 92.19 95 ASN A N 1
ATOM 745 C CA . ASN A 1 95 ? 11.682 -2.467 -25.463 1.00 92.19 95 ASN A CA 1
ATOM 746 C C . ASN A 1 95 ? 12.279 -1.261 -24.731 1.00 92.19 95 ASN A C 1
ATOM 748 O O . ASN A 1 95 ? 13.242 -0.653 -25.201 1.00 92.19 95 ASN A O 1
ATOM 752 N N . LYS A 1 96 ? 11.716 -0.922 -23.569 1.00 93.12 96 LYS A N 1
ATOM 753 C CA . LYS A 1 96 ? 12.256 0.092 -22.657 1.00 93.12 96 LYS A CA 1
ATOM 754 C C . LYS A 1 96 ? 12.300 -0.469 -21.242 1.00 93.12 96 LYS A C 1
ATOM 756 O O . LYS A 1 96 ? 11.321 -1.045 -20.777 1.00 93.12 96 LYS A O 1
ATOM 761 N N . THR A 1 97 ? 13.428 -0.273 -20.569 1.00 94.69 97 THR A N 1
ATOM 762 C CA . THR A 1 97 ? 13.614 -0.657 -19.168 1.00 94.69 97 THR A CA 1
ATOM 763 C C . THR A 1 97 ? 13.312 0.538 -18.280 1.00 94.69 97 THR A C 1
ATOM 765 O O . THR A 1 97 ? 13.852 1.623 -18.495 1.00 94.69 97 THR A O 1
ATOM 768 N N . TYR A 1 98 ? 12.474 0.329 -17.270 1.00 95.31 98 TYR A N 1
ATOM 769 C CA . TYR A 1 98 ? 12.115 1.343 -16.287 1.00 95.31 98 TYR A CA 1
ATOM 770 C C . TYR A 1 98 ? 12.482 0.854 -14.889 1.00 95.31 98 TYR A C 1
ATOM 772 O O . TYR A 1 98 ? 12.314 -0.324 -14.578 1.00 95.31 98 TYR A O 1
ATOM 780 N N . GLY A 1 99 ? 12.973 1.763 -14.049 1.00 95.12 99 GLY A N 1
ATOM 781 C CA . GLY A 1 99 ? 13.031 1.521 -12.611 1.00 95.12 99 GLY A CA 1
ATOM 782 C C . GLY A 1 99 ? 11.622 1.557 -12.026 1.00 95.12 99 GLY A C 1
ATOM 783 O O . GLY A 1 99 ? 10.790 2.353 -12.463 1.00 95.12 99 GLY A O 1
ATOM 784 N N . SER A 1 100 ? 11.355 0.701 -11.047 1.00 94.19 100 SER A N 1
ATOM 785 C CA . SER A 1 100 ? 10.073 0.642 -10.348 1.00 94.19 100 SER A CA 1
ATOM 786 C C . SER A 1 100 ? 10.283 0.674 -8.845 1.00 94.19 100 SER A C 1
ATOM 788 O O . SER A 1 100 ? 11.273 0.143 -8.342 1.00 94.19 100 SER A O 1
ATOM 790 N N . GLU A 1 101 ? 9.312 1.227 -8.133 1.00 95.12 101 GLU A N 1
ATOM 791 C CA . GLU A 1 101 ? 9.245 1.175 -6.678 1.00 95.12 101 GLU A CA 1
ATOM 792 C C . GLU A 1 101 ? 8.133 0.218 -6.243 1.00 95.12 101 GLU A C 1
ATOM 794 O O . GLU A 1 101 ? 7.062 0.169 -6.854 1.00 95.12 101 GLU A O 1
ATOM 799 N N . ILE A 1 102 ? 8.392 -0.547 -5.180 1.00 91.88 102 ILE A N 1
ATOM 800 C CA . ILE A 1 102 ? 7.380 -1.379 -4.532 1.00 91.88 102 ILE A CA 1
ATOM 801 C C . ILE A 1 102 ? 6.789 -0.562 -3.390 1.00 91.88 102 ILE A C 1
ATOM 803 O O . ILE A 1 102 ? 7.436 -0.349 -2.367 1.00 91.88 102 ILE A O 1
ATOM 807 N N . VAL A 1 103 ? 5.547 -0.129 -3.569 1.00 93.31 103 VAL A N 1
ATOM 808 C CA . VAL A 1 103 ? 4.789 0.611 -2.558 1.00 93.31 103 VAL A CA 1
ATOM 809 C C . VAL A 1 103 ? 3.642 -0.241 -2.030 1.00 93.31 103 VAL A C 1
ATOM 811 O O . VAL A 1 103 ? 3.105 -1.097 -2.736 1.00 93.31 103 VAL A O 1
ATOM 814 N N . ALA A 1 104 ? 3.254 -0.013 -0.775 1.00 89.69 104 ALA A N 1
ATOM 815 C CA . ALA A 1 104 ? 2.073 -0.656 -0.215 1.00 89.69 104 ALA A CA 1
ATOM 816 C C . ALA A 1 104 ? 0.818 -0.206 -0.994 1.00 89.69 104 ALA A C 1
ATOM 818 O O . ALA A 1 104 ? 0.670 0.994 -1.247 1.00 89.69 104 ALA A O 1
ATOM 819 N N . PRO A 1 105 ? -0.102 -1.122 -1.356 1.00 90.25 105 PRO A N 1
ATOM 820 C CA . PRO A 1 105 ? -1.333 -0.737 -2.032 1.00 90.25 105 PRO A CA 1
ATOM 821 C C . PRO A 1 105 ? -2.145 0.256 -1.187 1.00 90.25 105 PRO A C 1
ATOM 823 O O . PRO A 1 105 ? -2.163 0.129 0.047 1.00 90.25 105 PRO A O 1
ATOM 826 N N . PRO A 1 106 ? -2.862 1.205 -1.811 1.00 86.19 106 PRO A N 1
ATOM 827 C CA . PRO A 1 106 ? -3.775 2.089 -1.095 1.00 86.19 106 PRO A CA 1
ATOM 828 C C . PRO A 1 106 ? -4.747 1.280 -0.224 1.00 86.19 106 PRO A C 1
ATOM 830 O O . PRO A 1 106 ? -5.333 0.305 -0.686 1.00 86.19 106 PRO A O 1
ATOM 833 N N . GLY A 1 107 ? -4.887 1.653 1.049 1.00 85.62 107 GLY A N 1
ATOM 834 C CA . GLY A 1 107 ? -5.726 0.935 2.022 1.00 85.62 107 GLY A CA 1
ATOM 835 C C . GLY A 1 107 ? -5.036 -0.206 2.782 1.00 85.62 107 GLY A C 1
ATOM 836 O O . GLY A 1 107 ? -5.596 -0.700 3.754 1.00 85.62 107 GLY A O 1
ATOM 837 N N . SER A 1 108 ? -3.804 -0.582 2.419 1.00 85.75 108 SER A N 1
ATOM 838 C CA . SER A 1 108 ? -3.014 -1.588 3.164 1.00 85.75 108 SER A CA 1
ATOM 839 C C . SER A 1 108 ? -2.338 -1.017 4.415 1.00 85.75 108 SER A C 1
ATOM 841 O O . SER A 1 108 ? -1.765 -1.758 5.209 1.00 85.75 108 SER A O 1
ATOM 843 N N . ILE A 1 109 ? -2.360 0.308 4.567 1.00 88.31 109 ILE A N 1
ATOM 844 C CA . ILE A 1 109 ? -1.783 1.029 5.699 1.00 88.31 109 ILE A CA 1
ATOM 845 C C . ILE A 1 109 ? -2.932 1.495 6.585 1.00 88.31 109 ILE A C 1
ATOM 847 O O . ILE A 1 109 ? -3.807 2.233 6.134 1.00 88.31 109 ILE A O 1
ATOM 851 N N . VAL A 1 110 ? -2.906 1.086 7.852 1.00 88.31 110 VAL A N 1
ATOM 852 C CA . VAL A 1 110 ? -3.899 1.478 8.854 1.00 88.31 110 VAL A CA 1
ATOM 853 C C . VAL A 1 110 ? -3.180 2.079 10.051 1.00 88.31 110 VAL A C 1
ATOM 855 O O . VAL A 1 110 ? -2.269 1.473 10.612 1.00 88.31 110 VAL A O 1
ATOM 858 N N . SER A 1 111 ? -3.610 3.274 10.449 1.00 89.81 111 SER A N 1
ATOM 859 C CA . SER A 1 111 ? -3.224 3.866 11.726 1.00 89.81 111 SER A CA 1
ATOM 860 C C . SER A 1 111 ? -4.272 3.495 12.766 1.00 89.81 111 SER A C 1
ATOM 862 O O . SER A 1 111 ? -5.451 3.806 12.598 1.00 89.81 111 SER A O 1
ATOM 864 N N . VAL A 1 112 ? -3.852 2.800 13.822 1.00 89.25 112 VAL A N 1
ATOM 865 C CA . VAL A 1 112 ? -4.730 2.401 14.926 1.00 89.25 112 VAL A CA 1
ATOM 866 C C . VAL A 1 112 ? -4.483 3.335 16.103 1.00 89.25 112 VAL A C 1
ATOM 868 O O . VAL A 1 112 ? -3.373 3.396 16.632 1.00 89.25 112 VAL A O 1
ATOM 871 N N . SER A 1 113 ? -5.523 4.046 16.527 1.00 90.75 113 SER A N 1
ATOM 872 C CA . SER A 1 113 ? -5.513 4.894 17.718 1.00 90.75 113 SER A CA 1
ATOM 873 C C . SER A 1 113 ? -6.344 4.277 18.845 1.00 90.75 113 SER A C 1
ATOM 875 O O . SER A 1 113 ? -7.266 3.491 18.619 1.00 90.75 113 SER A O 1
ATOM 877 N N . ALA A 1 114 ? -6.000 4.618 20.088 1.00 89.44 114 ALA A N 1
ATOM 878 C CA . ALA A 1 114 ? -6.781 4.217 21.250 1.00 89.44 114 ALA A CA 1
ATOM 879 C C . ALA A 1 114 ? -8.141 4.947 21.254 1.00 89.44 114 ALA A C 1
ATOM 881 O O . ALA A 1 114 ? -8.151 6.173 21.142 1.00 89.44 114 ALA A O 1
ATOM 882 N N . PRO A 1 115 ? -9.276 4.244 21.438 1.00 86.50 115 PRO A N 1
ATOM 883 C CA . PRO A 1 115 ? -10.594 4.882 21.485 1.00 86.50 115 PRO A CA 1
ATOM 884 C C . PRO A 1 115 ? -10.826 5.691 22.769 1.00 86.50 115 PRO A C 1
ATOM 886 O O . PRO A 1 115 ? -11.665 6.585 22.788 1.00 86.50 115 PRO A O 1
ATOM 889 N N . ILE A 1 116 ? -10.108 5.367 23.848 1.00 84.38 116 ILE A N 1
ATOM 890 C CA . ILE A 1 116 ? -10.231 6.003 25.163 1.00 84.38 116 ILE A CA 1
ATOM 891 C C . ILE A 1 116 ? -8.864 6.129 25.836 1.00 84.38 116 ILE A C 1
ATOM 893 O O . ILE A 1 116 ? -7.968 5.309 25.621 1.00 84.38 116 ILE A O 1
ATOM 897 N N . SER A 1 117 ? -8.732 7.128 26.706 1.00 84.88 117 SER A N 1
ATOM 898 C CA . SER A 1 117 ? -7.547 7.315 27.541 1.00 84.88 117 SER A CA 1
ATOM 899 C C . SER A 1 117 ? -7.441 6.217 28.600 1.00 84.88 117 SER A C 1
ATOM 901 O O . SER A 1 117 ? -8.385 5.935 29.344 1.00 84.88 117 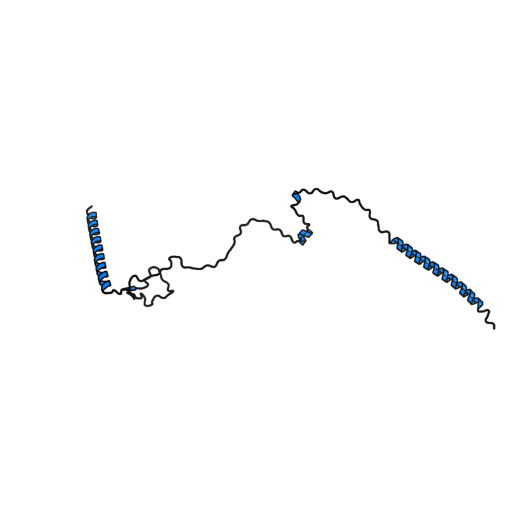SER A O 1
ATOM 903 N N . GLY A 1 118 ? -6.266 5.605 28.705 1.00 87.75 118 GLY A N 1
ATOM 904 C CA . GLY A 1 118 ? -6.043 4.531 29.657 1.00 87.75 118 GLY A CA 1
ATOM 905 C C . GLY A 1 118 ? -4.605 4.041 29.700 1.00 87.75 118 GLY A C 1
ATOM 906 O O . GLY A 1 118 ? -3.755 4.448 28.910 1.00 87.75 118 GLY A O 1
ATOM 907 N N . LYS A 1 119 ? -4.342 3.138 30.639 1.00 89.56 119 LYS A N 1
ATOM 908 C CA . LYS A 1 119 ? -3.077 2.418 30.740 1.00 89.56 119 LYS A CA 1
ATOM 909 C C . LYS A 1 119 ? -3.060 1.284 29.715 1.00 89.56 119 LYS A C 1
ATOM 911 O O . LYS A 1 119 ? -3.966 0.452 29.694 1.00 89.56 119 LYS A O 1
ATOM 916 N N . LEU A 1 120 ? -2.012 1.224 28.897 1.00 89.44 120 LEU A N 1
ATOM 917 C CA . LEU A 1 120 ? -1.788 0.102 27.987 1.00 89.44 120 LEU A CA 1
ATOM 918 C C . LEU A 1 120 ? -1.333 -1.135 28.763 1.00 89.44 120 LEU A C 1
ATOM 920 O O . LEU A 1 120 ? -0.413 -1.082 29.581 1.00 89.44 120 LEU A O 1
ATOM 924 N N . MET A 1 121 ? -1.976 -2.257 28.475 1.00 88.75 121 MET A N 1
ATOM 925 C CA . MET A 1 121 ? -1.624 -3.579 28.965 1.00 88.75 121 MET A CA 1
ATOM 926 C C . MET A 1 121 ? -1.167 -4.425 27.780 1.00 88.75 121 MET A C 1
ATOM 928 O O . MET A 1 121 ? -1.899 -4.590 26.800 1.00 88.75 121 MET A O 1
ATOM 932 N N . SER A 1 122 ? 0.054 -4.949 27.871 1.00 85.56 122 SER A N 1
ATOM 933 C CA . SER A 1 122 ? 0.567 -5.915 26.899 1.00 85.56 122 SER A CA 1
ATOM 934 C C . SER A 1 122 ? -0.243 -7.208 26.986 1.00 85.56 122 SER A C 1
ATOM 936 O O . SER A 1 122 ? -0.596 -7.639 28.085 1.00 85.56 122 SER A O 1
ATOM 938 N N . VAL A 1 123 ? -0.557 -7.804 25.836 1.00 82.81 123 VAL A N 1
ATOM 939 C CA . VAL A 1 123 ? -1.262 -9.095 25.769 1.00 82.81 123 VAL A CA 1
ATOM 940 C C . VAL A 1 123 ? -0.303 -10.230 26.117 1.00 82.81 123 VAL A C 1
ATOM 942 O O . VAL A 1 123 ? -0.641 -11.098 26.916 1.00 82.81 123 VAL A O 1
ATOM 945 N N . ASP A 1 124 ? 0.917 -10.156 25.586 1.00 80.19 124 ASP A N 1
ATOM 946 C CA . ASP A 1 124 ? 1.985 -11.115 25.836 1.00 80.19 124 ASP A CA 1
ATOM 947 C C . ASP A 1 124 ? 3.046 -10.550 26.783 1.00 80.19 124 ASP A C 1
ATOM 949 O O . ASP A 1 124 ? 3.157 -9.337 26.997 1.00 80.19 124 ASP A O 1
ATOM 953 N N . LYS A 1 125 ? 3.892 -11.441 27.318 1.00 75.75 125 LYS A N 1
ATOM 954 C CA . LYS A 1 125 ? 5.073 -11.058 28.117 1.00 75.75 125 LYS A CA 1
ATOM 955 C C . LYS A 1 125 ? 6.043 -10.168 27.337 1.00 75.75 125 LYS A C 1
ATOM 957 O O . LYS A 1 125 ? 6.851 -9.470 27.945 1.00 75.75 125 LYS A O 1
ATOM 962 N N . THR A 1 126 ? 5.988 -10.207 26.008 1.00 77.25 126 THR A N 1
ATOM 963 C CA . THR A 1 126 ? 6.831 -9.399 25.133 1.00 77.25 126 THR A CA 1
ATOM 964 C C . THR A 1 126 ? 5.976 -8.347 24.432 1.00 77.25 126 THR A C 1
ATOM 966 O O . THR A 1 126 ? 5.009 -8.711 23.767 1.00 77.25 126 THR A O 1
ATOM 969 N N . PRO A 1 127 ? 6.308 -7.052 24.557 1.00 81.50 127 PRO A N 1
ATOM 970 C CA . PRO A 1 127 ? 5.587 -6.005 23.847 1.00 81.50 127 PRO A CA 1
ATOM 971 C C . PRO A 1 127 ? 5.805 -6.124 22.333 1.00 81.50 127 PRO A C 1
ATOM 973 O O . PRO A 1 127 ? 6.866 -6.575 21.885 1.00 81.50 127 PRO A O 1
ATOM 976 N N . LEU A 1 128 ? 4.820 -5.671 21.552 1.00 87.44 128 LEU A N 1
ATOM 977 C CA . LEU A 1 128 ? 4.931 -5.578 20.098 1.00 87.44 128 LEU A CA 1
ATOM 978 C C . LEU A 1 128 ? 6.115 -4.672 19.722 1.00 87.44 128 LEU A C 1
ATOM 980 O O . LEU A 1 128 ? 6.312 -3.608 20.311 1.00 87.44 128 LEU A O 1
ATOM 984 N N . LYS A 1 129 ? 6.913 -5.104 18.744 1.00 90.00 129 LYS A N 1
ATOM 985 C CA . LYS A 1 129 ? 8.083 -4.366 18.251 1.00 90.00 129 LYS A CA 1
ATOM 986 C C . LYS A 1 129 ? 7.850 -3.898 16.813 1.00 90.00 129 LYS A C 1
ATOM 988 O O . LYS A 1 129 ? 7.168 -4.600 16.063 1.00 90.00 129 LYS A O 1
ATOM 993 N N . PRO A 1 130 ? 8.440 -2.764 16.393 1.00 90.75 130 PRO A N 1
ATOM 994 C CA . PRO A 1 130 ? 8.447 -2.375 14.987 1.00 90.75 130 PRO A CA 1
ATOM 995 C C . PRO A 1 130 ? 8.997 -3.502 14.101 1.00 90.75 130 PRO A C 1
ATOM 997 O O . PRO A 1 130 ? 9.983 -4.146 14.457 1.00 90.75 130 PRO A O 1
ATOM 1000 N N . GLY A 1 131 ? 8.343 -3.753 12.966 1.00 91.12 131 GLY A N 1
ATOM 1001 C CA . GLY A 1 131 ? 8.697 -4.838 12.041 1.00 91.12 131 GLY A CA 1
ATOM 1002 C C . GLY A 1 131 ? 8.149 -6.221 12.414 1.00 91.12 131 GLY A C 1
ATOM 1003 O O . GLY A 1 131 ? 8.339 -7.164 11.648 1.00 91.12 131 GLY A O 1
ATOM 1004 N N . ALA A 1 132 ? 7.454 -6.368 13.548 1.00 89.69 132 ALA A N 1
ATOM 1005 C CA . ALA A 1 132 ? 6.752 -7.607 13.867 1.00 89.69 132 ALA A CA 1
ATOM 1006 C C . ALA A 1 132 ? 5.633 -7.880 12.849 1.00 89.69 132 ALA A C 1
ATOM 1008 O O . ALA A 1 132 ? 4.879 -6.979 12.480 1.00 89.69 132 ALA A O 1
ATOM 1009 N N . GLN A 1 133 ? 5.512 -9.136 12.417 1.00 91.00 133 GLN A N 1
ATOM 1010 C CA . GLN A 1 133 ? 4.397 -9.568 11.580 1.00 91.00 133 GLN A CA 1
ATOM 1011 C C . GLN A 1 133 ? 3.121 -9.661 12.417 1.00 91.00 133 GLN A C 1
ATOM 1013 O O . GLN A 1 133 ? 3.136 -10.197 13.526 1.00 91.00 133 GLN A O 1
ATOM 1018 N N . ILE A 1 134 ? 2.023 -9.150 11.865 1.00 89.94 134 ILE A N 1
ATOM 1019 C CA . ILE A 1 134 ? 0.696 -9.199 12.476 1.00 89.94 134 ILE A CA 1
ATOM 1020 C C . ILE A 1 134 ? -0.333 -9.734 11.482 1.00 89.94 134 ILE A C 1
ATOM 1022 O O . ILE A 1 134 ? -0.134 -9.664 10.268 1.00 89.94 134 ILE A O 1
ATOM 1026 N N . GLN A 1 135 ? -1.443 -10.248 11.999 1.00 90.81 135 GLN A N 1
ATOM 1027 C CA . GLN A 1 135 ? -2.576 -10.709 11.199 1.00 90.81 135 GLN A CA 1
ATOM 1028 C C . GLN A 1 135 ? -3.813 -9.842 11.445 1.00 90.81 135 GLN A C 1
ATOM 1030 O O . GLN A 1 135 ? -3.956 -9.204 12.490 1.00 90.81 135 GLN A O 1
ATOM 1035 N N . SER A 1 136 ? -4.731 -9.829 10.477 1.00 90.06 136 SER A N 1
ATOM 1036 C CA . SER A 1 136 ? -6.023 -9.162 10.651 1.00 90.06 136 SER A CA 1
ATOM 1037 C C . SER A 1 136 ? -6.784 -9.774 11.829 1.00 90.06 136 SER A C 1
ATOM 1039 O O . SER A 1 136 ? -6.830 -10.993 11.981 1.00 90.06 136 SER A O 1
ATOM 1041 N N . GLY A 1 137 ? -7.357 -8.924 12.682 1.00 90.00 137 GLY A N 1
ATOM 1042 C CA . GLY A 1 137 ? -8.066 -9.349 13.892 1.00 90.00 137 GLY A CA 1
ATOM 1043 C C . GLY A 1 137 ? -7.166 -9.766 15.061 1.00 90.00 137 GLY A C 1
ATOM 1044 O O . GLY A 1 137 ? -7.681 -10.108 16.125 1.00 90.00 137 GLY A O 1
ATOM 1045 N N . GLN A 1 138 ? -5.838 -9.716 14.915 1.00 90.62 138 GLN A N 1
ATOM 1046 C CA . GLN A 1 138 ? -4.925 -10.006 16.017 1.00 90.62 138 GLN A CA 1
ATOM 1047 C C . GLN A 1 138 ? -5.045 -8.949 17.124 1.00 90.62 138 GLN A C 1
ATOM 1049 O O . GLN A 1 138 ? -4.971 -7.744 16.878 1.00 90.62 138 GLN A O 1
ATOM 1054 N N . LEU A 1 139 ? -5.183 -9.405 18.370 1.00 89.81 139 LEU A N 1
ATOM 1055 C CA . LEU A 1 139 ? -5.203 -8.526 19.534 1.00 89.81 139 LEU A CA 1
ATOM 1056 C C . LEU A 1 139 ? -3.793 -7.977 19.803 1.00 89.81 139 LEU A C 1
ATOM 1058 O O . LEU A 1 139 ? -2.891 -8.734 20.148 1.00 89.81 139 LEU A O 1
ATOM 1062 N N . LEU A 1 140 ? -3.617 -6.659 19.671 1.00 90.62 140 LEU A N 1
ATOM 1063 C CA . LEU A 1 140 ? -2.318 -6.000 19.865 1.00 90.62 140 LEU A CA 1
ATOM 1064 C C . LEU A 1 140 ? -2.091 -5.578 21.325 1.00 90.62 140 LEU A C 1
ATOM 1066 O O . LEU A 1 140 ? -1.069 -5.899 21.925 1.00 90.62 140 LEU A O 1
ATOM 1070 N N . TYR A 1 141 ? -3.064 -4.873 21.906 1.00 91.12 141 TYR A N 1
ATOM 1071 C CA . TYR A 1 141 ? -3.012 -4.349 23.271 1.00 91.12 141 TYR A CA 1
ATOM 1072 C C . TYR A 1 141 ? -4.394 -4.383 23.919 1.00 91.12 141 TYR A C 1
ATOM 1074 O O . TYR A 1 141 ? -5.419 -4.338 23.236 1.00 91.12 141 TYR A O 1
ATOM 1082 N N . ARG A 1 142 ? -4.424 -4.409 25.253 1.00 90.50 142 ARG A N 1
ATOM 1083 C CA . ARG A 1 142 ? -5.623 -4.105 26.044 1.00 90.50 142 ARG A CA 1
ATOM 1084 C C . ARG A 1 142 ? -5.463 -2.733 26.682 1.00 90.50 142 ARG A C 1
ATOM 1086 O O . ARG A 1 142 ? -4.363 -2.358 27.078 1.00 90.50 142 ARG A O 1
ATOM 1093 N N . ILE A 1 143 ? -6.553 -1.987 26.795 1.00 90.62 143 ILE A N 1
ATOM 1094 C CA . ILE A 1 143 ? -6.551 -0.669 27.433 1.00 90.62 143 ILE A CA 1
ATOM 1095 C C . ILE A 1 143 ? -7.309 -0.788 28.746 1.00 90.62 143 ILE A C 1
ATOM 1097 O O . ILE A 1 143 ? -8.475 -1.174 28.748 1.00 90.62 143 ILE A O 1
ATOM 1101 N N . GLN A 1 144 ? -6.649 -0.453 29.853 1.00 90.00 144 GLN A N 1
ATOM 1102 C CA . GLN A 1 144 ? -7.310 -0.242 31.133 1.00 90.00 144 GLN A CA 1
ATOM 1103 C C . GLN A 1 144 ? -7.697 1.239 31.237 1.00 90.00 144 GLN A C 1
ATOM 1105 O O . GLN A 1 144 ? -6.805 2.081 31.371 1.00 90.00 144 GLN A O 1
ATOM 1110 N N . PRO A 1 145 ? -8.991 1.586 31.168 1.00 86.44 145 PRO A N 1
ATOM 1111 C CA . PRO A 1 145 ? -9.428 2.977 31.154 1.00 86.44 145 PRO A CA 1
ATOM 1112 C C . PRO A 1 145 ? -9.030 3.709 32.436 1.00 86.44 145 PRO A C 1
ATOM 1114 O O . PRO A 1 145 ? -9.189 3.172 33.535 1.00 86.44 145 PRO A O 1
ATOM 1117 N N . ILE A 1 146 ? -8.576 4.955 32.308 1.00 81.31 146 ILE A N 1
ATOM 1118 C CA . ILE A 1 146 ? -8.464 5.862 33.455 1.00 81.31 146 ILE A CA 1
ATOM 1119 C C . ILE A 1 146 ? -9.729 6.712 33.450 1.00 81.31 146 ILE A C 1
ATOM 1121 O O . ILE A 1 146 ? -9.836 7.697 32.726 1.00 81.31 146 ILE A O 1
ATOM 1125 N N . ILE A 1 147 ? -10.716 6.284 34.230 1.00 79.31 147 ILE A N 1
ATOM 1126 C CA . ILE A 1 147 ? -11.988 6.989 34.360 1.00 79.31 147 ILE A CA 1
ATOM 1127 C C . ILE A 1 147 ? -11.855 7.983 35.522 1.00 79.31 147 ILE A C 1
ATOM 1129 O O . ILE A 1 147 ? -11.727 7.564 36.676 1.00 79.31 147 ILE A O 1
ATOM 1133 N N . SER A 1 148 ? -11.880 9.287 35.229 1.00 78.44 148 SER A N 1
ATOM 1134 C CA . SER A 1 148 ? -12.034 10.326 36.258 1.00 78.44 148 SER A CA 1
ATOM 1135 C C . SER A 1 148 ? -13.402 10.194 36.944 1.00 78.44 148 SER A C 1
ATOM 1137 O O . SER A 1 148 ? -14.322 9.598 36.388 1.00 78.44 148 SER A O 1
ATOM 1139 N N . ALA A 1 149 ? -13.567 10.730 38.158 1.00 78.38 149 ALA A N 1
ATOM 1140 C CA . ALA A 1 149 ? -14.841 10.627 38.884 1.00 78.38 149 ALA A CA 1
ATOM 1141 C C . ALA A 1 149 ? -16.035 11.155 38.060 1.00 78.38 149 ALA A C 1
ATOM 1143 O O . ALA A 1 149 ? -17.090 10.526 38.034 1.00 78.38 149 ALA A O 1
ATOM 1144 N N . ASP A 1 150 ? -15.821 12.244 37.320 1.00 79.31 150 ASP A N 1
ATOM 1145 C CA . ASP A 1 150 ? -16.798 12.838 36.405 1.00 79.31 150 ASP A CA 1
ATOM 1146 C C . ASP A 1 150 ? -17.116 11.925 35.205 1.00 79.31 150 ASP A C 1
ATOM 1148 O O . ASP A 1 150 ? -18.273 11.602 34.936 1.00 79.31 150 ASP A O 1
ATOM 1152 N N . ALA A 1 151 ? -16.087 11.377 34.545 1.00 76.88 151 ALA A N 1
ATOM 1153 C CA . ALA A 1 151 ? -16.278 10.418 33.457 1.00 76.88 151 ALA A CA 1
ATOM 1154 C C . ALA A 1 151 ? -17.010 9.144 33.920 1.00 76.88 151 ALA A C 1
ATOM 1156 O O . ALA A 1 151 ? -17.752 8.543 33.143 1.00 76.88 151 ALA A O 1
ATOM 1157 N N . ARG A 1 152 ? -16.842 8.737 35.187 1.00 80.75 152 ARG A N 1
ATOM 1158 C CA . ARG A 1 152 ? -17.564 7.594 35.764 1.00 80.75 152 ARG A CA 1
ATOM 1159 C C . ARG A 1 152 ? -19.047 7.900 35.911 1.00 80.75 152 ARG A C 1
ATOM 1161 O O . ARG A 1 152 ? -19.855 7.054 35.549 1.00 80.75 152 ARG A O 1
ATOM 1168 N N . ALA A 1 153 ? -19.392 9.082 36.418 1.00 82.25 153 ALA A N 1
ATOM 1169 C CA . ALA A 1 153 ? -20.783 9.501 36.563 1.00 82.25 153 ALA A CA 1
ATOM 1170 C C . ALA A 1 153 ? -21.490 9.552 35.198 1.00 82.25 153 ALA A C 1
ATOM 1172 O O . ALA A 1 153 ? -22.567 8.979 35.039 1.00 82.25 153 ALA A O 1
ATOM 1173 N N . ASN A 1 154 ? -20.834 10.129 34.187 1.00 83.75 154 ASN A N 1
ATOM 1174 C CA . ASN A 1 154 ? -21.373 10.194 32.826 1.00 83.75 154 ASN A CA 1
ATOM 1175 C C . ASN A 1 154 ? -21.549 8.803 32.196 1.00 83.75 154 ASN A C 1
ATOM 1177 O O . ASN A 1 154 ? -22.565 8.543 31.555 1.00 83.75 154 ASN A O 1
ATOM 1181 N N . LEU A 1 155 ? -20.598 7.888 32.414 1.00 84.88 155 LEU A N 1
ATOM 1182 C CA . LEU A 1 155 ? -20.691 6.517 31.907 1.00 84.88 155 LEU A CA 1
ATOM 1183 C C . LEU A 1 155 ? -21.816 5.727 32.587 1.00 84.88 155 LEU A C 1
ATOM 1185 O O . LEU A 1 155 ? -22.512 4.978 31.910 1.00 84.88 155 LEU A O 1
ATOM 1189 N N . VAL A 1 156 ? -22.026 5.908 33.896 1.00 88.06 156 VAL A N 1
ATOM 1190 C CA . VAL A 1 156 ? -23.132 5.264 34.628 1.00 88.06 156 VAL A CA 1
ATOM 1191 C C . VAL A 1 156 ? -24.488 5.742 34.110 1.00 88.06 156 VAL A C 1
ATOM 1193 O O . VAL A 1 156 ? -25.361 4.910 33.879 1.00 88.06 156 VAL A O 1
ATOM 1196 N N . ASN A 1 157 ? -24.648 7.045 33.859 1.00 90.44 157 ASN A N 1
ATOM 1197 C CA . ASN A 1 157 ? -25.882 7.583 33.277 1.00 90.44 157 ASN A CA 1
ATOM 1198 C C . ASN A 1 157 ? -26.125 7.021 31.867 1.00 90.44 157 ASN A C 1
ATOM 1200 O O . ASN A 1 157 ? -27.200 6.499 31.590 1.00 90.44 157 ASN A O 1
ATOM 1204 N N . ALA A 1 158 ? -25.099 7.027 31.009 1.00 88.19 158 ALA A N 1
ATOM 1205 C CA . ALA A 1 158 ? -25.200 6.473 29.659 1.00 88.19 158 ALA A CA 1
ATOM 1206 C C . ALA A 1 158 ? -25.504 4.963 29.653 1.00 88.19 158 ALA A C 1
ATOM 1208 O O . ALA A 1 158 ? -26.224 4.477 28.781 1.00 88.19 158 ALA A O 1
ATOM 1209 N N . LEU A 1 159 ? -24.968 4.214 30.623 1.00 92.19 159 LEU A N 1
ATOM 1210 C CA . LEU A 1 159 ? -25.256 2.792 30.792 1.00 92.19 159 LEU A CA 1
ATOM 1211 C C . LEU A 1 159 ? -26.706 2.568 31.236 1.00 92.19 159 LEU A C 1
ATOM 1213 O O . LEU A 1 159 ? -27.377 1.719 30.656 1.00 92.19 159 LEU A O 1
ATOM 1217 N N . ALA A 1 160 ? -27.209 3.358 32.189 1.00 93.69 160 ALA A N 1
ATOM 1218 C CA . ALA A 1 160 ? -28.605 3.289 32.622 1.00 93.69 160 ALA A CA 1
ATOM 1219 C C . ALA A 1 160 ? -29.583 3.600 31.471 1.00 93.69 160 ALA A C 1
ATOM 1221 O O . ALA A 1 160 ? -30.578 2.892 31.295 1.00 93.69 160 ALA A O 1
ATOM 1222 N N . ASP A 1 161 ? -29.273 4.598 30.639 1.00 95.12 161 ASP A N 1
ATOM 1223 C CA . ASP A 1 161 ? -30.070 4.932 29.452 1.00 95.12 161 ASP A CA 1
ATOM 1224 C C . ASP A 1 161 ? -30.046 3.797 28.414 1.00 95.12 161 ASP A C 1
ATOM 1226 O O . ASP A 1 161 ? -31.091 3.393 27.897 1.00 95.12 161 ASP A O 1
ATOM 1230 N N . ALA A 1 162 ? -28.868 3.228 28.138 1.00 93.00 162 ALA A N 1
ATOM 1231 C CA . ALA A 1 162 ? -28.723 2.106 27.212 1.00 93.00 162 ALA A CA 1
ATOM 1232 C C . ALA A 1 162 ? -29.486 0.858 27.688 1.00 93.00 162 ALA A C 1
ATOM 1234 O O . ALA A 1 162 ? -30.170 0.206 26.894 1.00 93.00 162 ALA A O 1
ATOM 1235 N N . GLU A 1 163 ? -29.418 0.540 28.982 1.00 95.31 163 GLU A N 1
ATOM 1236 C CA . GLU A 1 163 ? -30.192 -0.549 29.584 1.00 95.31 163 GLU A CA 1
ATOM 1237 C C . GLU A 1 163 ? -31.699 -0.291 29.494 1.00 95.31 163 GLU A C 1
ATOM 1239 O O . GLU A 1 163 ? -32.458 -1.207 29.162 1.00 95.31 163 GLU A O 1
ATOM 1244 N N . SER A 1 164 ? -32.135 0.953 29.710 1.00 96.44 164 SER A N 1
ATOM 1245 C CA . SER A 1 164 ? -33.529 1.360 29.520 1.00 96.44 164 SER A CA 1
ATOM 1246 C C . SER A 1 164 ? -33.992 1.105 28.081 1.00 96.44 164 SER A C 1
ATOM 1248 O O . SER A 1 164 ? -35.010 0.437 27.872 1.00 96.44 164 SER A O 1
ATOM 1250 N N . PHE A 1 165 ? -33.207 1.513 27.075 1.00 95.38 165 PHE A N 1
ATOM 1251 C CA . PHE A 1 165 ? -33.526 1.247 25.667 1.00 95.38 165 PHE A CA 1
ATOM 1252 C C . PHE A 1 165 ? -33.603 -0.249 25.350 1.00 95.38 165 PHE A C 1
ATOM 1254 O O . PHE A 1 165 ? -34.533 -0.685 24.668 1.00 95.38 165 PHE A O 1
ATOM 1261 N N . VAL A 1 166 ? -32.678 -1.053 25.881 1.00 96.94 166 VAL A N 1
ATOM 1262 C CA . VAL A 1 166 ? -32.702 -2.514 25.706 1.00 96.94 166 VAL A CA 1
ATOM 1263 C C . VAL A 1 166 ? -33.948 -3.126 26.348 1.00 96.94 166 VAL A C 1
ATOM 1265 O O . VAL A 1 166 ? -34.568 -4.010 25.756 1.00 96.94 166 VAL A O 1
ATOM 1268 N N . ASN A 1 167 ? -34.353 -2.664 27.529 1.00 96.56 167 ASN A N 1
ATOM 1269 C CA . ASN A 1 167 ? -35.535 -3.178 28.223 1.00 96.56 167 ASN A CA 1
ATOM 1270 C C . ASN A 1 167 ? -36.840 -2.803 27.509 1.00 96.56 167 ASN A C 1
ATOM 1272 O O . ASN A 1 167 ? -37.739 -3.643 27.388 1.00 96.56 167 ASN A O 1
ATOM 1276 N N . VAL A 1 168 ? -36.932 -1.579 26.983 1.00 97.19 168 VAL A N 1
ATOM 1277 C CA . VAL A 1 168 ? -38.068 -1.146 26.156 1.00 97.19 168 VAL A CA 1
ATOM 1278 C C . VAL A 1 168 ? -38.142 -1.981 24.879 1.00 97.19 168 VAL A C 1
ATOM 1280 O O . VAL A 1 168 ? -39.203 -2.526 24.573 1.00 97.19 168 VAL A O 1
ATOM 1283 N N . ALA A 1 169 ? -37.021 -2.158 24.175 1.00 96.81 169 ALA A N 1
ATOM 1284 C CA . ALA A 1 169 ? -36.967 -2.969 22.962 1.00 96.81 169 ALA A CA 1
ATOM 1285 C C . ALA A 1 169 ? -37.370 -4.429 23.232 1.00 96.81 169 ALA A C 1
ATOM 1287 O O . ALA A 1 169 ? -38.211 -4.975 22.521 1.00 96.81 169 ALA A O 1
ATOM 1288 N N . LYS A 1 170 ? -36.855 -5.045 24.306 1.00 96.75 170 LYS A N 1
ATOM 1289 C CA . LYS A 1 170 ? -37.260 -6.399 24.729 1.00 96.75 170 LYS A CA 1
ATOM 1290 C C . LYS A 1 170 ? -38.757 -6.492 25.019 1.00 96.75 170 LYS A C 1
ATOM 1292 O O . LYS A 1 170 ? -39.400 -7.453 24.609 1.00 96.75 170 LYS A O 1
ATOM 1297 N N . SER A 1 171 ? -39.319 -5.492 25.695 1.00 96.75 171 SER A N 1
ATOM 1298 C CA . SER A 1 171 ? -40.755 -5.456 25.998 1.00 96.75 171 SER A CA 1
ATOM 1299 C C . SER A 1 171 ? -41.602 -5.361 24.727 1.00 96.75 171 SER A C 1
ATOM 1301 O O . SER A 1 171 ? -42.621 -6.039 24.622 1.00 96.75 171 SER A O 1
ATOM 1303 N N . GLN A 1 172 ? -41.164 -4.576 23.737 1.00 95.94 172 GLN A N 1
ATOM 1304 C CA . GLN A 1 172 ? -41.831 -4.484 22.435 1.00 95.94 172 GLN A CA 1
ATOM 1305 C C . GLN A 1 172 ? -41.751 -5.798 21.652 1.00 95.94 172 GLN A C 1
ATOM 1307 O O . GLN A 1 172 ? -42.761 -6.230 21.098 1.00 95.94 172 GLN A O 1
ATOM 1312 N N . VAL A 1 173 ? -40.588 -6.460 21.650 1.00 97.12 173 VAL A N 1
ATOM 1313 C CA . VAL A 1 173 ? -40.411 -7.774 21.010 1.00 97.12 173 VAL A CA 1
ATOM 1314 C C . VAL A 1 173 ? -41.333 -8.813 21.648 1.00 97.12 173 VAL A C 1
ATOM 1316 O O . VAL A 1 173 ? -42.088 -9.462 20.931 1.00 97.12 173 VAL A O 1
ATOM 1319 N N . ASN A 1 174 ? -41.361 -8.904 22.980 1.00 95.69 174 ASN A N 1
ATOM 1320 C CA . ASN A 1 174 ? -42.248 -9.832 23.687 1.00 95.69 174 ASN A CA 1
ATOM 1321 C C . ASN A 1 174 ? -43.729 -9.554 23.383 1.00 95.69 174 ASN A C 1
ATOM 1323 O O . ASN A 1 174 ? -44.509 -10.483 23.181 1.00 95.69 174 ASN A O 1
ATOM 1327 N N . ALA A 1 175 ? -44.136 -8.281 23.337 1.00 94.94 175 ALA A N 1
ATOM 1328 C CA . ALA A 1 175 ? -45.509 -7.916 22.998 1.00 94.94 175 ALA A CA 1
ATOM 1329 C C . ALA A 1 175 ? -45.875 -8.326 21.560 1.00 94.94 175 ALA A C 1
ATOM 1331 O O . ALA A 1 175 ? -46.963 -8.860 21.335 1.00 94.94 175 ALA A O 1
ATOM 1332 N N . ALA A 1 176 ? -44.966 -8.117 20.604 1.00 95.75 176 ALA A N 1
ATOM 1333 C CA . ALA A 1 176 ? -45.153 -8.526 19.215 1.00 95.75 176 ALA A CA 1
ATOM 1334 C C . ALA A 1 176 ? -45.215 -10.056 19.066 1.00 95.75 176 ALA A C 1
ATOM 1336 O O . ALA A 1 176 ? -46.067 -10.566 18.341 1.00 95.75 176 ALA A O 1
ATOM 1337 N N . GLU A 1 177 ? -44.374 -10.793 19.791 1.00 95.94 177 GLU A N 1
ATOM 1338 C CA . GLU A 1 177 ? -44.362 -12.260 19.785 1.00 95.94 177 GLU A CA 1
ATOM 1339 C C . GLU A 1 177 ? -45.660 -12.846 20.362 1.00 95.94 177 GLU A C 1
ATOM 1341 O O . GLU A 1 177 ? -46.249 -13.763 19.788 1.00 95.94 177 GLU A O 1
ATOM 1346 N N . ILE A 1 178 ? -46.179 -12.265 21.449 1.00 95.56 178 ILE A N 1
ATOM 1347 C CA . ILE A 1 178 ? -47.488 -12.641 22.002 1.00 95.56 178 ILE A CA 1
ATOM 1348 C C . ILE A 1 178 ? -48.612 -12.364 20.995 1.00 95.56 178 ILE A C 1
ATOM 1350 O O . ILE A 1 178 ? -49.536 -13.168 20.888 1.00 95.56 178 ILE A O 1
ATOM 1354 N N . ALA A 1 179 ? -48.565 -11.240 20.274 1.00 92.88 179 ALA A N 1
ATOM 1355 C CA . ALA A 1 179 ? -49.566 -10.916 19.259 1.00 92.88 179 ALA A CA 1
ATOM 1356 C C . ALA A 1 179 ? -49.516 -11.890 18.071 1.00 92.88 179 ALA A C 1
ATOM 1358 O O . ALA A 1 179 ? -50.569 -12.322 17.609 1.00 92.88 179 ALA A O 1
ATOM 1359 N N . LEU A 1 180 ? -48.314 -12.280 17.632 1.00 93.19 180 LEU A N 1
ATOM 1360 C CA . LEU A 1 180 ? -48.114 -13.265 16.568 1.00 93.19 180 LEU A CA 1
ATOM 1361 C C . LEU A 1 180 ? -48.654 -14.644 16.959 1.00 93.19 180 LEU A C 1
ATOM 1363 O O . LEU A 1 180 ? -49.372 -15.251 16.180 1.00 93.19 180 LEU A O 1
ATOM 1367 N N . ASN A 1 181 ? -48.367 -15.114 18.175 1.00 93.88 181 ASN A N 1
ATOM 1368 C CA . ASN A 1 181 ? -48.842 -16.418 18.659 1.00 93.88 181 ASN A CA 1
ATOM 1369 C C . ASN A 1 181 ? -50.364 -16.476 18.889 1.00 93.88 181 ASN A C 1
ATOM 1371 O O . ASN A 1 181 ? -50.910 -17.553 19.122 1.00 93.88 181 ASN A O 1
ATOM 1375 N N . ARG A 1 182 ? -51.043 -15.322 18.895 1.00 89.62 182 ARG A N 1
ATOM 1376 C CA . ARG A 1 182 ? -52.505 -15.217 19.005 1.00 89.62 182 ARG A CA 1
ATOM 1377 C C . ARG A 1 182 ? -53.209 -15.109 17.646 1.00 89.62 182 ARG A C 1
ATOM 1379 O O . ARG A 1 182 ? -54.437 -15.172 17.641 1.00 89.62 182 ARG A O 1
ATOM 1386 N N . ALA A 1 183 ? -52.470 -14.890 16.556 1.00 70.06 183 ALA A N 1
ATOM 1387 C CA . ALA A 1 183 ? -52.982 -14.824 15.185 1.00 70.06 183 ALA A CA 1
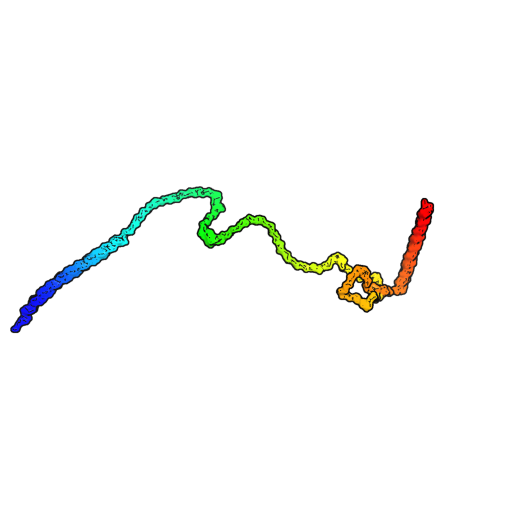ATOM 1388 C C . ALA A 1 183 ? -52.977 -16.212 14.529 1.00 70.06 183 ALA A C 1
ATOM 1390 O O . ALA A 1 183 ? -53.887 -16.455 13.707 1.00 70.06 183 ALA A O 1
#

Secondary structure (DSSP, 8-state):
--TTSSHHHHHHHHHHHHHHHHHHHHHHHHHHHHHHHHHHHTTS-------------------GGGTT-----HHHHHHHT----------PPPP--------PPTTS------SS-EEEEESSSS---TT----TT---EEEEE---HHHHHHHHHHHHHHHHHHHHHHHHHHHHHHHHHT-

Radius of gyration: 71.57 Å; chains: 1; bounding box: 186×29×144 Å

Foldseek 3Di:
DDPPPVVVVVVVVVVVVVVVVVVVVVVVVVVVVVVVVVVVVVVPDDPDDDDDDDDDPDPPPDPPVCPVDDDDDPVRCVVVVDDDDDDDDDDDDDDDDDDDDDDDPPPNDDDDDDPADFDKDAPDPDADDPPDDDDPPDDRIDGDHPQDPVNVVVVVVVVVVVVVVVVVVVVVVVVVVVVVVVD

pLDDT: mean 78.92, std 16.0, range [41.09, 97.19]